Protein AF-A0A377Z3X6-F1 (afdb_monomer)

Radius of gyration: 13.92 Å; Cα contacts (8 Å, |Δi|>4): 27; chains: 1; bounding box: 45×20×24 Å

Solvent-accessible surface area (backbone atoms only — not comparable to full-atom values): 3966 Å² total; per-residue (Å²): 132,89,88,69,87,73,86,86,49,67,87,73,57,77,61,62,89,85,80,91,80,89,78,64,91,90,65,46,65,70,58,47,52,50,50,44,50,49,32,46,78,74,43,69,32,83,74,58,71,82,65,80,77,78,79,124

Secondary structure (DSSP, 8-state):
----PPPP-TTTS--SS-------TTS-HHHHHHHHHHHHHTTTTSS---------

InterPro domains:
  IPR014016 UvrD-like helicase, ATP-binding domain [PF00580] (15-42)
  IP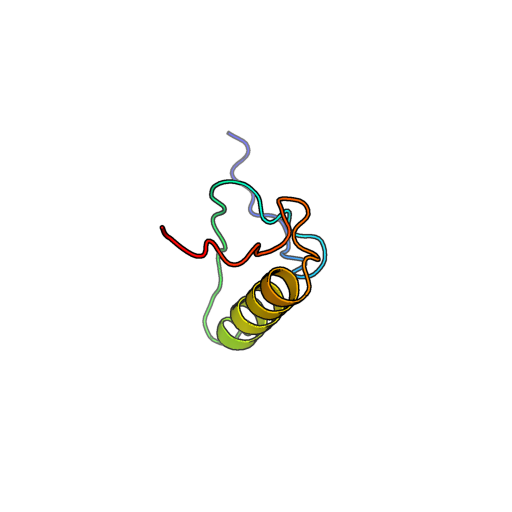R027417 P-loop containing nucleoside triphosphate hydrolase [G3DSA:3.40.50.300] (8-47)
  IPR027417 P-loop containing nucleoside triphosphate hydrolase [SSF52540] (1-44)

Mean predicted aligned error: 7.29 Å

Organism: NCBI:txid72407

pLDDT: mean 84.29, std 14.88, range [46.66, 97.5]

Sequence (56 aa):
MTDTAESLDPLRLPLIGERLIEASAGTGKTFTIAALYLRLLLGLGGGGRLSPRHQR

Structure (mmCIF, N/CA/C/O backbone):
data_AF-A0A377Z3X6-F1
#
_entry.id   AF-A0A377Z3X6-F1
#
loop_
_atom_site.group_PDB
_atom_site.id
_atom_site.type_symbol
_atom_site.label_atom_id
_atom_site.label_alt_id
_atom_site.label_comp_id
_atom_site.label_asym_id
_atom_site.label_entity_id
_atom_site.label_seq_id
_atom_site.pdbx_PDB_ins_code
_atom_site.Cartn_x
_atom_site.Cartn_y
_atom_site.Cartn_z
_atom_site.occupancy
_atom_site.B_iso_or_equiv
_atom_site.auth_seq_id
_atom_site.auth_comp_id
_atom_site.auth_asym_id
_atom_site.auth_atom_id
_atom_site.pdbx_PDB_mod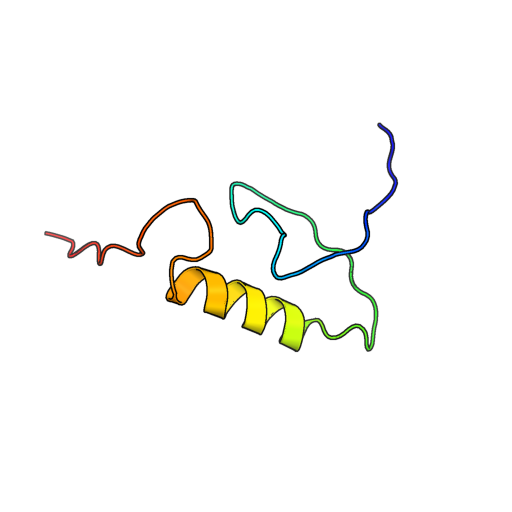el_num
ATOM 1 N N . MET A 1 1 ? 14.572 14.503 12.803 1.00 46.66 1 MET A N 1
ATOM 2 C CA . MET A 1 1 ? 13.741 13.640 11.943 1.00 46.66 1 MET A CA 1
ATOM 3 C C . MET A 1 1 ? 14.577 12.449 11.514 1.00 46.66 1 MET A C 1
ATOM 5 O O . MET A 1 1 ? 15.619 12.661 10.914 1.00 46.66 1 MET A O 1
ATOM 9 N N . THR A 1 2 ? 14.184 11.226 11.859 1.00 53.78 2 THR A N 1
ATOM 10 C CA . THR A 1 2 ? 14.714 10.015 11.214 1.00 53.78 2 THR A CA 1
ATOM 11 C C . THR A 1 2 ? 14.038 9.901 9.852 1.00 53.78 2 THR A C 1
ATOM 13 O O . THR A 1 2 ? 12.888 9.483 9.768 1.00 53.78 2 THR A O 1
ATOM 16 N N . ASP A 1 3 ? 14.713 10.382 8.812 1.00 69.38 3 ASP A N 1
ATOM 17 C CA . ASP A 1 3 ? 14.204 10.446 7.437 1.00 69.38 3 ASP A CA 1
ATOM 18 C C . ASP A 1 3 ? 14.535 9.151 6.682 1.00 69.38 3 ASP A C 1
ATOM 20 O O . ASP A 1 3 ? 15.266 9.133 5.698 1.00 69.38 3 ASP A O 1
ATOM 24 N N . THR A 1 4 ? 14.095 8.019 7.228 1.00 80.00 4 THR A N 1
ATOM 25 C CA . THR A 1 4 ? 14.248 6.719 6.572 1.00 80.00 4 THR A CA 1
ATOM 26 C C . THR A 1 4 ? 12.870 6.235 6.168 1.00 80.00 4 THR A C 1
ATOM 28 O O . THR A 1 4 ? 12.062 5.891 7.031 1.00 80.00 4 THR A O 1
ATOM 31 N N . ALA A 1 5 ? 12.602 6.223 4.863 1.00 82.06 5 ALA A N 1
ATOM 32 C CA . ALA A 1 5 ? 11.392 5.627 4.322 1.00 82.06 5 ALA A CA 1
ATOM 33 C C 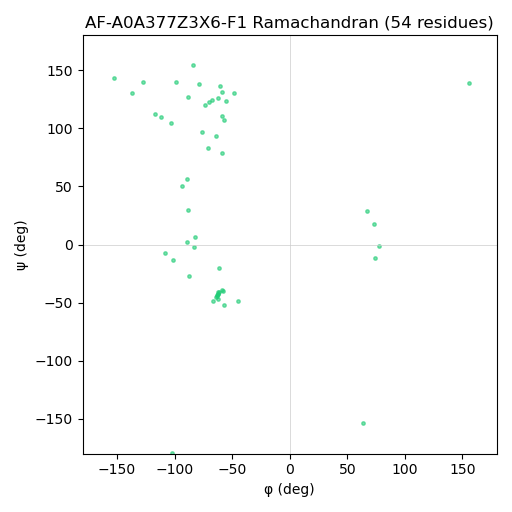. ALA A 1 5 ? 11.324 4.137 4.703 1.00 82.06 5 ALA A C 1
ATOM 35 O O . ALA A 1 5 ? 12.295 3.394 4.544 1.00 82.06 5 ALA A O 1
ATOM 36 N N . GLU A 1 6 ? 10.176 3.700 5.218 1.00 89.00 6 GLU A N 1
ATOM 37 C CA . GLU A 1 6 ? 9.925 2.292 5.528 1.00 89.00 6 GLU A CA 1
ATOM 38 C C . GLU A 1 6 ? 9.449 1.534 4.284 1.00 89.00 6 GLU A C 1
ATOM 40 O O . GLU A 1 6 ? 8.849 2.104 3.369 1.00 89.00 6 GLU A O 1
ATOM 45 N N . SER A 1 7 ? 9.684 0.219 4.260 1.00 91.75 7 SER A N 1
ATOM 46 C CA . SER A 1 7 ? 9.138 -0.630 3.203 1.00 91.75 7 SER A CA 1
ATOM 47 C C . SER A 1 7 ? 7.609 -0.598 3.243 1.00 91.75 7 SER A C 1
ATOM 49 O O . SER A 1 7 ? 6.991 -0.864 4.275 1.00 91.75 7 SER A O 1
ATOM 51 N N . LEU A 1 8 ? 6.994 -0.266 2.108 1.00 92.75 8 LEU A N 1
ATOM 52 C CA . LEU A 1 8 ? 5.545 -0.206 1.995 1.00 92.75 8 LEU A CA 1
ATOM 53 C C . LEU A 1 8 ? 4.940 -1.615 1.964 1.00 92.75 8 LEU A C 1
ATOM 55 O O . LEU A 1 8 ? 5.144 -2.360 1.008 1.00 92.75 8 LEU A O 1
ATOM 59 N N . ASP A 1 9 ? 4.079 -1.912 2.937 1.00 94.31 9 ASP A N 1
ATOM 60 C CA . ASP A 1 9 ? 3.092 -2.993 2.858 1.00 94.31 9 ASP A CA 1
ATOM 61 C C . ASP A 1 9 ? 1.698 -2.389 2.578 1.00 94.31 9 ASP A C 1
ATOM 63 O O . ASP A 1 9 ? 1.068 -1.827 3.485 1.00 94.31 9 ASP A O 1
ATOM 67 N N . PRO A 1 10 ? 1.173 -2.498 1.339 1.00 92.88 10 PRO A N 1
ATOM 68 C CA . PRO A 1 10 ? -0.124 -1.934 0.976 1.00 92.88 10 PRO A CA 1
ATOM 69 C C . PRO A 1 10 ? -1.305 -2.503 1.764 1.00 92.88 10 PRO A C 1
ATOM 71 O O . PRO A 1 10 ? -2.352 -1.862 1.801 1.00 92.88 10 PRO A O 1
ATOM 74 N N . LEU A 1 11 ? -1.192 -3.681 2.383 1.00 93.50 11 LEU A N 1
ATOM 75 C CA . LEU A 1 11 ? -2.269 -4.289 3.171 1.00 93.50 11 LEU A CA 1
ATOM 76 C C . LEU A 1 11 ? -2.257 -3.820 4.626 1.00 93.50 11 LEU A C 1
ATOM 78 O O . LEU A 1 11 ? -3.311 -3.774 5.261 1.00 93.50 11 LEU A O 1
ATOM 82 N N . ARG A 1 12 ? -1.087 -3.430 5.138 1.00 91.81 12 ARG A N 1
ATOM 83 C CA . ARG A 1 12 ? -0.906 -2.966 6.522 1.00 91.81 12 ARG A CA 1
ATOM 84 C C . ARG A 1 12 ? -0.821 -1.450 6.658 1.00 91.81 12 ARG A C 1
ATOM 86 O O . ARG A 1 12 ? -0.975 -0.952 7.770 1.00 91.81 12 ARG A O 1
ATOM 93 N N . LEU A 1 13 ? -0.638 -0.712 5.558 1.00 93.06 13 LEU A N 1
ATOM 94 C CA . LEU A 1 13 ? -0.613 0.752 5.576 1.00 93.06 13 LEU A CA 1
ATOM 95 C C . LEU A 1 13 ? -1.903 1.306 6.221 1.00 93.06 13 LEU A C 1
ATOM 97 O O . LEU A 1 13 ? -2.999 1.001 5.730 1.00 93.06 13 LEU A O 1
ATOM 101 N N . PRO A 1 14 ? -1.818 2.126 7.283 1.00 91.69 14 PRO A N 1
ATOM 102 C CA . PRO A 1 14 ? -2.989 2.780 7.857 1.00 91.69 14 PRO A CA 1
ATOM 103 C C . PRO A 1 14 ? -3.563 3.812 6.879 1.00 91.69 14 PRO A C 1
ATOM 105 O O . PRO A 1 14 ? -2.860 4.732 6.464 1.00 91.69 14 PRO A O 1
ATOM 108 N N . LEU A 1 15 ? -4.848 3.689 6.540 1.00 91.69 15 LEU A N 1
ATOM 109 C CA . LEU A 1 15 ? -5.542 4.579 5.598 1.00 91.69 15 LEU A CA 1
ATOM 110 C C . LEU A 1 15 ? -6.244 5.732 6.325 1.00 91.69 15 LEU A C 1
ATOM 112 O O . LEU A 1 15 ? -7.432 5.984 6.137 1.00 91.69 15 LEU A O 1
ATOM 116 N N . ILE A 1 16 ? -5.487 6.408 7.190 1.00 89.00 16 ILE A N 1
ATOM 117 C CA . ILE A 1 16 ? -5.927 7.567 7.969 1.00 89.00 16 ILE A CA 1
ATOM 118 C C . ILE A 1 16 ? -4.955 8.731 7.776 1.00 89.00 16 ILE A C 1
ATOM 120 O O . ILE A 1 16 ? -3.736 8.530 7.772 1.00 89.00 16 ILE A O 1
ATOM 124 N N . GLY A 1 17 ? -5.507 9.940 7.655 1.00 89.00 17 GLY A N 1
ATOM 125 C CA . GLY A 1 17 ? -4.734 11.158 7.421 1.00 89.00 17 GLY A CA 1
ATOM 126 C C . GLY A 1 17 ? -3.991 11.151 6.083 1.00 89.00 17 GLY A C 1
ATOM 127 O O . GLY A 1 17 ? -4.400 10.490 5.129 1.00 89.00 17 GLY A O 1
ATOM 128 N N . GLU A 1 18 ? -2.892 11.897 6.032 1.00 92.44 18 GLU A N 1
ATOM 129 C CA . GLU A 1 18 ? -2.029 12.010 4.858 1.00 92.44 18 GLU A CA 1
ATOM 130 C C . GLU A 1 18 ? -0.815 11.085 4.992 1.00 92.44 18 GLU A C 1
ATOM 132 O O . GLU A 1 18 ? -0.231 10.937 6.069 1.00 92.44 18 GLU A O 1
ATOM 137 N N . ARG A 1 19 ? -0.436 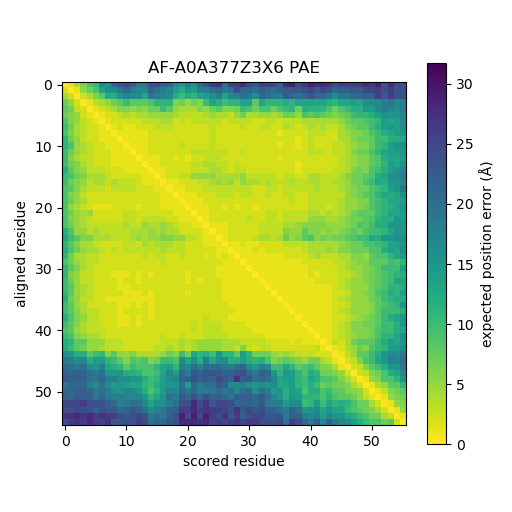10.434 3.889 1.00 90.69 19 ARG A N 1
ATOM 138 C CA . ARG A 1 19 ? 0.704 9.513 3.824 1.00 90.69 19 ARG A CA 1
ATOM 139 C C . ARG A 1 19 ? 1.495 9.774 2.550 1.00 90.69 19 ARG A C 1
ATOM 141 O O . ARG A 1 19 ? 0.920 9.800 1.465 1.00 90.69 19 ARG A O 1
ATOM 148 N N . LEU A 1 20 ? 2.811 9.915 2.689 1.00 93.25 20 LEU A N 1
ATOM 149 C CA . LEU A 1 20 ? 3.729 9.964 1.559 1.00 93.25 20 LEU A CA 1
ATOM 150 C 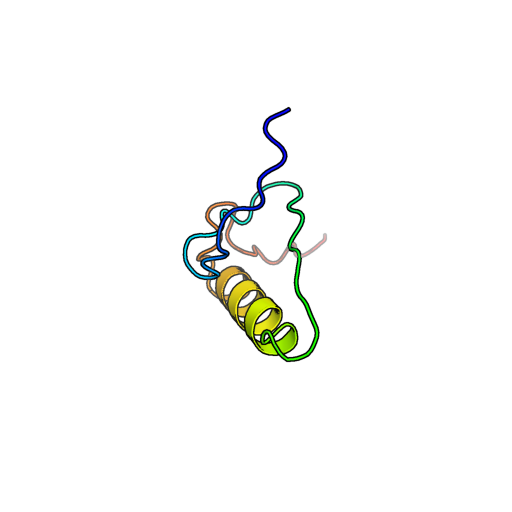C . LEU A 1 20 ? 4.157 8.539 1.200 1.00 93.25 20 LEU A C 1
ATOM 152 O O . LEU A 1 20 ? 4.610 7.791 2.063 1.00 93.25 20 LEU A O 1
ATOM 156 N N . ILE A 1 21 ? 4.001 8.171 -0.069 1.00 93.81 21 ILE A N 1
ATOM 157 C CA . ILE A 1 21 ? 4.481 6.901 -0.613 1.00 93.81 21 ILE A CA 1
ATOM 158 C C . ILE A 1 21 ? 5.514 7.222 -1.684 1.00 93.81 21 ILE A C 1
ATOM 160 O O . ILE A 1 21 ? 5.176 7.747 -2.747 1.00 93.81 21 ILE A O 1
ATOM 164 N N . GLU A 1 22 ? 6.768 6.886 -1.408 1.00 93.75 22 GLU A N 1
ATOM 165 C CA . GLU A 1 22 ? 7.820 6.917 -2.413 1.00 93.75 22 GLU A CA 1
ATOM 166 C C . GLU A 1 22 ? 7.719 5.677 -3.309 1.00 93.75 22 GLU A C 1
ATOM 168 O O . GLU A 1 22 ? 7.451 4.564 -2.856 1.00 93.75 22 GLU A O 1
ATOM 173 N N . ALA A 1 23 ? 7.903 5.869 -4.612 1.00 93.19 23 ALA A N 1
ATOM 174 C CA . ALA A 1 23 ? 7.949 4.773 -5.565 1.00 93.19 23 ALA A CA 1
ATOM 175 C C . ALA A 1 23 ? 8.797 5.172 -6.775 1.00 93.19 23 ALA A C 1
ATOM 177 O O . ALA A 1 23 ? 8.693 6.299 -7.265 1.00 93.19 23 ALA A O 1
ATOM 178 N N . SER A 1 24 ? 9.548 4.224 -7.322 1.00 93.50 24 SER A N 1
ATOM 179 C CA . SER A 1 24 ? 10.392 4.416 -8.507 1.00 93.50 24 SER A CA 1
ATOM 180 C C . SER A 1 24 ? 9.734 3.827 -9.758 1.00 93.50 24 SER A C 1
ATOM 182 O O . SER A 1 24 ? 8.609 3.314 -9.720 1.00 93.50 24 SER A O 1
ATOM 184 N N . ALA A 1 25 ? 10.399 3.927 -10.909 1.00 95.56 25 ALA A N 1
ATOM 185 C CA . ALA A 1 25 ? 9.939 3.253 -12.120 1.00 95.56 25 ALA A CA 1
ATOM 186 C C . ALA A 1 25 ? 9.905 1.728 -11.901 1.00 95.56 25 ALA A C 1
ATOM 188 O O . ALA A 1 25 ? 10.813 1.160 -11.302 1.00 95.56 25 ALA A O 1
ATOM 189 N N . GLY A 1 26 ? 8.839 1.066 -12.359 1.00 94.50 26 GLY A N 1
ATOM 190 C CA . GLY A 1 26 ? 8.697 -0.391 -12.251 1.00 94.50 26 GLY A CA 1
ATOM 191 C C . GLY A 1 26 ? 8.289 -0.934 -10.872 1.00 94.50 26 GLY A C 1
ATOM 192 O O . GLY A 1 26 ? 8.050 -2.130 -10.764 1.00 94.50 26 GLY A O 1
ATOM 193 N N . THR A 1 27 ? 8.112 -0.108 -9.832 1.00 94.44 27 THR A N 1
ATOM 194 C CA . THR A 1 27 ? 7.773 -0.583 -8.467 1.00 94.44 27 THR A CA 1
ATOM 195 C C . THR A 1 27 ? 6.265 -0.732 -8.216 1.00 94.44 27 THR A C 1
ATOM 197 O O . THR A 1 27 ? 5.782 -0.511 -7.107 1.00 94.44 27 THR A O 1
ATOM 200 N N . GLY A 1 28 ? 5.485 -1.038 -9.256 1.00 95.00 28 GLY A N 1
ATOM 201 C CA . GLY A 1 28 ? 4.066 -1.374 -9.106 1.00 95.00 28 GLY A CA 1
ATOM 202 C C . GLY A 1 28 ? 3.141 -0.242 -8.632 1.00 95.00 28 GLY A C 1
ATOM 203 O O . GLY A 1 28 ? 2.118 -0.538 -8.032 1.00 95.00 28 GLY A O 1
ATOM 204 N N . LYS A 1 29 ? 3.432 1.039 -8.914 1.00 96.75 29 LYS A N 1
ATOM 205 C CA . LYS A 1 29 ? 2.592 2.197 -8.507 1.00 96.75 29 LYS A CA 1
ATOM 206 C C . LYS A 1 29 ? 1.087 1.985 -8.742 1.00 96.75 29 LYS A C 1
ATOM 208 O O . LYS A 1 29 ? 0.288 2.193 -7.834 1.00 96.75 29 LYS A O 1
ATOM 213 N N . THR A 1 30 ? 0.708 1.530 -9.939 1.00 96.75 30 THR A N 1
ATOM 214 C CA . THR A 1 30 ? -0.692 1.245 -10.298 1.00 96.75 30 THR A CA 1
ATOM 215 C C . THR A 1 30 ? -1.286 0.134 -9.440 1.00 96.75 30 THR A C 1
ATOM 217 O O . THR A 1 30 ? -2.406 0.262 -8.956 1.00 96.75 30 THR A O 1
ATOM 220 N N . PHE A 1 31 ? -0.521 -0.936 -9.214 1.00 96.62 31 PHE A N 1
ATOM 221 C CA . PHE A 1 31 ? -0.929 -2.045 -8.358 1.00 96.62 31 PHE A CA 1
ATOM 222 C C . PHE A 1 31 ? -1.138 -1.579 -6.914 1.00 96.62 31 PHE A C 1
ATOM 224 O O . PHE A 1 31 ? -2.175 -1.863 -6.321 1.00 96.62 31 PHE A O 1
ATOM 231 N N . THR A 1 32 ? -0.197 -0.800 -6.376 1.00 96.44 32 THR A N 1
ATOM 232 C CA . THR A 1 32 ? -0.284 -0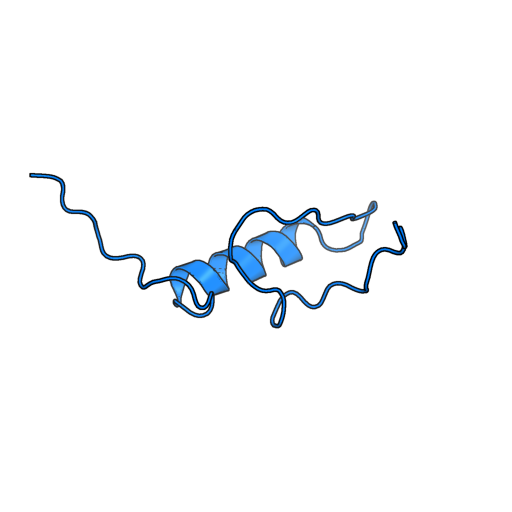.232 -5.029 1.00 96.44 32 THR A CA 1
ATOM 233 C C . THR A 1 32 ? -1.544 0.611 -4.874 1.00 96.44 32 THR A C 1
ATOM 235 O O . THR A 1 32 ? -2.332 0.354 -3.969 1.00 96.44 32 THR A O 1
ATOM 238 N N . ILE A 1 33 ? -1.797 1.564 -5.776 1.00 96.25 33 ILE A N 1
ATOM 239 C CA . ILE A 1 33 ? -3.004 2.401 -5.706 1.00 96.25 33 ILE A CA 1
ATOM 240 C C . ILE A 1 33 ? -4.279 1.561 -5.854 1.00 96.25 33 ILE A C 1
ATOM 242 O O . ILE A 1 33 ? -5.224 1.782 -5.101 1.00 96.25 33 ILE A O 1
ATOM 246 N N . ALA A 1 34 ? -4.307 0.567 -6.746 1.00 97.50 34 ALA A N 1
ATOM 247 C CA . ALA A 1 34 ? -5.458 -0.323 -6.901 1.00 97.50 34 ALA A CA 1
ATOM 248 C C . ALA A 1 34 ? -5.748 -1.131 -5.623 1.00 97.50 34 ALA A C 1
ATOM 250 O O . ALA A 1 34 ? -6.901 -1.226 -5.203 1.00 97.50 34 ALA A O 1
ATOM 251 N N . ALA A 1 35 ? -4.715 -1.664 -4.966 1.00 96.31 35 ALA A N 1
ATOM 252 C CA . ALA A 1 35 ? -4.854 -2.391 -3.708 1.00 96.31 35 ALA A CA 1
ATOM 253 C C . ALA A 1 35 ? -5.366 -1.483 -2.578 1.00 96.31 35 ALA A C 1
ATOM 255 O O . ALA A 1 35 ? -6.297 -1.854 -1.860 1.00 96.31 35 ALA A O 1
ATOM 256 N N . LEU A 1 36 ? -4.811 -0.272 -2.444 1.00 95.31 36 LEU A N 1
ATOM 257 C CA . LEU A 1 36 ? -5.283 0.712 -1.464 1.00 95.31 36 LEU A CA 1
ATOM 258 C C . LEU A 1 36 ? -6.736 1.126 -1.736 1.00 95.31 36 LEU A C 1
ATOM 260 O O . LEU A 1 36 ? -7.544 1.191 -0.811 1.00 95.31 36 LEU A O 1
ATOM 264 N N . TYR A 1 37 ? -7.092 1.344 -3.002 1.00 94.81 37 TYR A N 1
ATOM 265 C CA . TYR A 1 37 ? -8.451 1.683 -3.412 1.00 94.81 37 TYR A CA 1
ATOM 266 C C . TYR A 1 37 ? -9.443 0.560 -3.090 1.00 94.81 37 TYR A C 1
ATOM 268 O O . TYR A 1 37 ? -10.500 0.813 -2.512 1.00 94.81 37 TYR A O 1
ATOM 276 N N . LEU A 1 38 ? -9.080 -0.694 -3.369 1.00 95.19 38 LEU A N 1
ATOM 277 C CA . LEU A 1 38 ? -9.899 -1.852 -3.017 1.00 95.19 38 LEU A CA 1
ATOM 278 C C . LEU A 1 38 ? -10.096 -1.964 -1.500 1.00 95.19 38 LEU A C 1
ATOM 280 O O . LEU A 1 38 ? -11.210 -2.212 -1.042 1.00 95.19 38 LEU A O 1
ATOM 284 N N . ARG A 1 39 ? -9.049 -1.719 -0.703 1.00 93.88 39 ARG A N 1
ATOM 285 C CA . ARG A 1 39 ? -9.169 -1.686 0.763 1.00 93.88 39 ARG A CA 1
ATOM 286 C C . ARG A 1 39 ? -10.170 -0.633 1.231 1.00 93.88 39 ARG A C 1
ATOM 288 O O . ARG A 1 39 ? -10.926 -0.911 2.157 1.00 93.88 39 ARG A O 1
ATOM 295 N N . LEU A 1 40 ? -10.209 0.541 0.603 1.00 91.69 40 LEU A N 1
ATOM 296 C CA . LEU A 1 40 ? -11.200 1.574 0.921 1.00 91.69 40 LEU A CA 1
ATOM 297 C C . LEU A 1 40 ? -12.618 1.131 0.548 1.00 91.69 40 LEU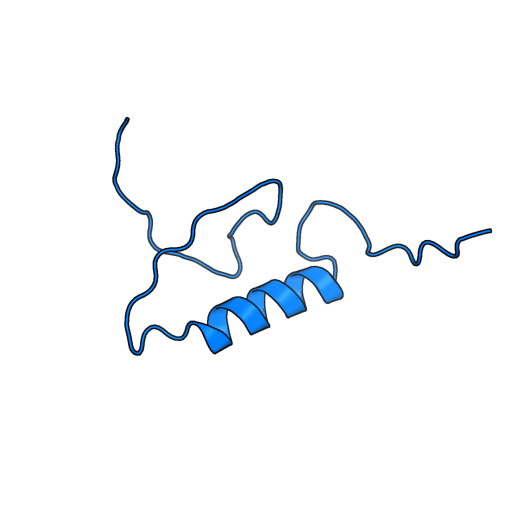 A C 1
ATOM 299 O O . LEU A 1 40 ? -13.512 1.21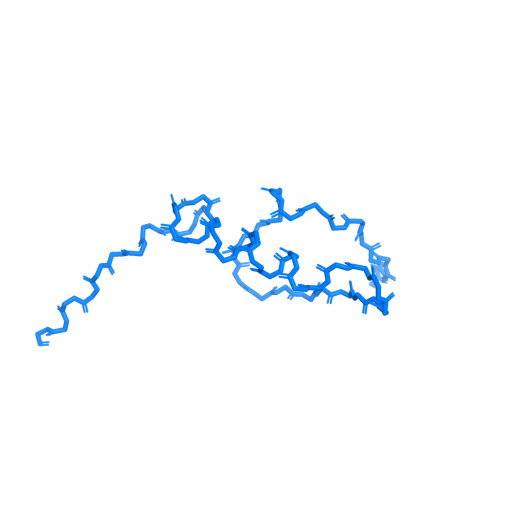5 1.388 1.00 91.69 40 LEU A O 1
ATOM 303 N N . LEU A 1 41 ? -12.815 0.610 -0.668 1.00 92.38 41 LEU A N 1
ATOM 304 C CA . LEU A 1 41 ? -14.119 0.125 -1.137 1.00 92.38 41 LEU A CA 1
ATOM 305 C C . LEU A 1 41 ? -14.695 -0.975 -0.240 1.00 92.38 41 LEU A C 1
ATOM 307 O O . LEU A 1 41 ? -15.889 -0.975 0.050 1.00 92.38 41 LEU A O 1
ATOM 311 N N . LEU A 1 42 ? -13.842 -1.886 0.228 1.00 92.50 42 LEU A N 1
ATOM 312 C CA . LEU A 1 42 ? -14.226 -2.995 1.102 1.00 92.50 42 LEU A CA 1
ATOM 313 C C . LEU A 1 42 ? -14.309 -2.605 2.589 1.00 92.50 42 LEU A C 1
ATOM 315 O O . LEU A 1 42 ? -14.635 -3.446 3.422 1.00 92.50 42 LEU A O 1
ATOM 319 N N . GLY A 1 43 ? -14.002 -1.355 2.956 1.00 88.75 43 GLY A N 1
ATOM 320 C CA . GLY A 1 43 ? -14.018 -0.899 4.350 1.00 88.75 43 GLY A CA 1
ATOM 321 C C . GLY A 1 43 ? -12.855 -1.415 5.213 1.00 88.75 43 GLY A C 1
ATOM 322 O O . GLY A 1 43 ? -12.912 -1.327 6.436 1.00 88.75 43 GLY A O 1
ATOM 323 N N . LEU A 1 44 ? -11.774 -1.906 4.601 1.00 89.38 44 LEU A N 1
ATOM 324 C CA . LEU A 1 44 ? -10.565 -2.436 5.256 1.00 89.38 44 LEU A CA 1
ATOM 325 C C . LEU A 1 44 ? -9.558 -1.340 5.673 1.00 89.38 44 LEU A C 1
ATOM 327 O O . LEU A 1 44 ? -8.435 -1.636 6.087 1.00 89.38 44 LEU A O 1
ATOM 331 N N . GLY A 1 45 ? -9.929 -0.065 5.525 1.00 78.81 45 GLY A N 1
ATOM 332 C CA . GLY A 1 45 ? -9.080 1.099 5.805 1.00 78.81 45 GLY A CA 1
ATOM 333 C C . GLY A 1 45 ? -9.138 1.640 7.238 1.00 78.81 45 GLY A C 1
ATOM 334 O O . GLY A 1 45 ? -8.495 2.642 7.524 1.00 78.81 45 GLY A O 1
ATOM 335 N N . GLY A 1 46 ? -9.903 1.020 8.142 1.00 70.56 46 GLY A N 1
ATOM 336 C CA . GLY A 1 46 ? -9.932 1.361 9.575 1.00 70.56 46 GLY A CA 1
ATOM 337 C C . GLY A 1 46 ? -10.652 2.665 9.962 1.00 70.56 46 GLY A C 1
ATOM 338 O O . GLY A 1 46 ? -10.912 2.864 11.142 1.00 70.56 46 GLY A O 1
ATOM 339 N N . GLY A 1 47 ? -11.010 3.532 9.007 1.00 64.12 47 GLY A N 1
ATOM 340 C CA . GLY A 1 47 ? -11.557 4.872 9.287 1.00 64.12 47 GLY A CA 1
ATOM 341 C C . GLY A 1 47 ? -13.046 5.095 9.003 1.00 64.12 47 GLY A C 1
ATOM 342 O O . GLY A 1 47 ? -13.581 6.141 9.355 1.00 64.12 47 GLY A O 1
ATOM 343 N N . GLY A 1 48 ? -13.753 4.152 8.386 1.00 59.56 48 GLY A N 1
ATOM 344 C CA . GLY A 1 48 ? -15.184 4.315 8.153 1.00 59.56 48 GLY A CA 1
ATOM 345 C C . GLY A 1 48 ? -15.681 3.494 6.982 1.00 59.56 48 GLY A C 1
ATOM 346 O O . GLY A 1 48 ? -15.050 3.436 5.929 1.00 59.56 48 GLY A O 1
ATOM 347 N N . ARG A 1 49 ? -16.860 2.892 7.154 1.00 58.69 49 ARG A N 1
ATOM 348 C CA . ARG A 1 49 ? -17.708 2.548 6.012 1.00 58.69 49 ARG A CA 1
ATOM 349 C C . ARG A 1 49 ? -17.790 3.791 5.130 1.00 58.69 49 ARG A C 1
ATOM 351 O O . ARG A 1 49 ? -18.134 4.860 5.643 1.00 58.69 49 ARG A O 1
ATOM 358 N N . LEU A 1 50 ? -17.545 3.635 3.830 1.00 63.25 50 LEU A N 1
ATOM 359 C CA . LEU A 1 50 ? -18.061 4.544 2.810 1.00 63.25 50 LEU A CA 1
ATOM 360 C C . LEU A 1 50 ? -19.589 4.509 2.930 1.00 63.25 50 LEU A C 1
ATOM 362 O O . LEU A 1 50 ? -20.279 3.759 2.249 1.00 63.25 50 LEU A O 1
ATOM 366 N N . SER A 1 51 ? -20.119 5.231 3.911 1.00 61.34 51 SER A N 1
ATOM 367 C CA . SER A 1 51 ? -21.549 5.408 4.072 1.00 61.34 51 SER A CA 1
ATOM 368 C C . SER A 1 51 ? -21.947 6.303 2.910 1.00 61.34 51 SER A C 1
ATOM 370 O O . SER A 1 51 ? -21.363 7.385 2.788 1.00 61.34 51 SER A O 1
ATOM 372 N N . PRO A 1 52 ? -22.879 5.881 2.041 1.00 60.94 52 PRO A N 1
ATOM 373 C CA . PRO A 1 52 ? -23.397 6.759 1.011 1.00 60.94 52 PRO A CA 1
ATOM 374 C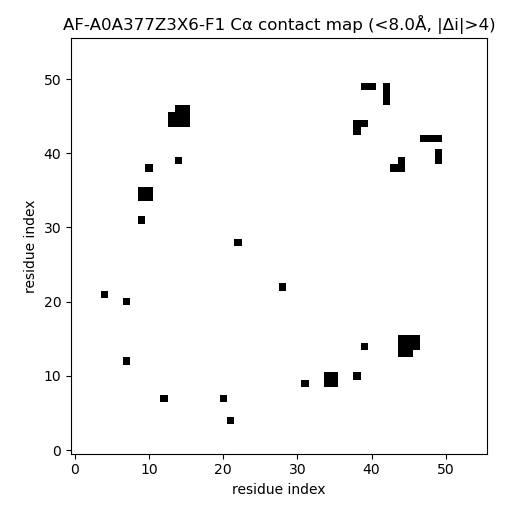 C . PRO A 1 52 ? -23.955 7.977 1.737 1.00 60.94 52 PRO A C 1
ATOM 376 O O . PRO A 1 52 ? -24.960 7.883 2.443 1.00 60.94 52 PRO A O 1
ATOM 379 N N . ARG A 1 53 ? -23.267 9.116 1.648 1.00 64.94 53 ARG A N 1
ATOM 380 C CA . ARG A 1 53 ? -23.852 10.387 2.051 1.00 64.94 53 ARG A CA 1
ATOM 381 C C . ARG A 1 53 ? -24.899 10.688 0.988 1.00 64.94 53 ARG A C 1
ATOM 383 O O . ARG A 1 53 ? -24.617 11.370 0.012 1.00 64.94 53 ARG A O 1
ATOM 390 N N . HIS A 1 54 ? -26.088 10.109 1.149 1.00 57.88 54 HIS A N 1
ATOM 391 C CA . HIS A 1 54 ? -27.281 10.616 0.494 1.00 57.88 54 HIS A CA 1
ATOM 392 C C . HIS A 1 54 ? -27.512 12.007 1.071 1.00 57.88 54 HIS A C 1
ATOM 394 O O . HIS A 1 54 ? -28.060 12.178 2.158 1.00 57.88 54 HIS A O 1
ATOM 400 N N . GLN A 1 55 ? -26.962 12.978 0.358 1.00 55.19 55 GLN A N 1
ATOM 401 C CA . GLN A 1 55 ? -27.149 14.395 0.566 1.00 55.19 55 GLN A CA 1
ATOM 402 C C . GLN A 1 55 ? -28.652 14.668 0.425 1.00 55.19 55 GLN A C 1
ATOM 404 O O . GLN A 1 55 ? -29.224 14.450 -0.645 1.00 55.19 55 GLN A O 1
ATOM 409 N N . ARG A 1 56 ? -29.298 15.011 1.542 1.00 51.84 56 ARG A N 1
ATOM 410 C CA . ARG A 1 56 ? -30.554 15.762 1.532 1.00 51.84 56 ARG A CA 1
ATOM 411 C C . ARG A 1 56 ? -30.216 17.241 1.557 1.00 51.84 56 ARG A C 1
ATOM 413 O O . ARG A 1 56 ? -29.200 17.577 2.208 1.00 51.84 56 ARG A O 1
#

Foldseek 3Di:
DPPDDDDDDLLPDQLDDDDDDDDDPPRCPVVSVVSNVVCQCVVVNPPDDPPPPPDD

Nearest PDB structures (foldseek):
  1qhh-assembly1_A  TM=8.026E-01  e=7.287E-01  Geobacillus stearothermophilus